Protein AF-A0A7S0P319-F1 (afdb_monomer)

Foldseek 3Di:
DDDDDPDPPPPDPQFDKKKKWFKAQAAPQQPQPDQLPPPPDQACCSRRRPRIHGLPDMDIDSDQQWKDFDRQFGQKMAIDPQKKKKFAQEPGRDHDIDIGRTIDGQQPHPSGPGDHCHGSRTTIMGMDGHDDDDPPDPPPDPPDDPD

Nearest PDB structures (foldseek):
  3hzb-assembly2_D  TM=8.201E-01  e=1.086E-02  Flavobacterium johnsoniae UW101
  5ht8-assembly1_A  TM=6.427E-01  e=1.465E-02  Clostridium beijerinckii NCIMB 8052
  3snz-assembly1_A-2  TM=7.783E-01  e=2.365E-02  Clostridium beijerinckii NCIMB 8052
  4ni3-assembly1_A  TM=6.631E-01  e=3.596E-02  Fusarium graminearum
  1hdf-assembly1_A  TM=7.357E-01  e=4.054E-02  Physarum polycephalum

Solvent-accessible surface area (backbone atoms only — not comparable to full-atom values): 8659 Å² total; per-residue (Å²): 138,87,85,84,76,83,78,84,70,70,78,75,74,76,78,71,69,22,42,36,38,40,26,16,70,45,58,83,76,38,51,56,84,60,77,52,80,61,95,73,71,73,47,20,51,79,59,30,37,84,66,18,42,44,58,82,51,76,48,76,28,88,44,65,83,49,57,41,78,53,58,58,57,31,18,32,40,46,43,38,90,65,15,25,40,36,37,7,52,24,65,76,65,33,76,62,73,50,80,36,80,45,32,41,60,28,44,56,49,90,86,42,86,63,90,47,83,28,58,46,31,42,27,8,34,28,30,29,67,49,79,75,77,76,76,80,76,74,76,80,66,92,79,79,73,83,132

Organism: NCBI:txid127549

Mean predicted aligned error: 11.21 Å

pLDDT: mean 78.13, std 17.76, range [37.62, 98.0]

Secondary structure (DSSP, 8-state):
-PPP------PPPPPPPEEEEEEES--TTS-TTS--SSTT---HHHHH-TT-EEEEEEEEES-TT--EEPPSS-SEEEE-TTEEEEEESSGGG-SSEEEESS-EE-S--TT--S----TT---EEEEEEPPPPPPPPPPPPTT----

Radius of gyration: 20.06 Å; Cα contacts (8 Å, |Δi|>4): 309; chains: 1; bounding box: 45×52×67 Å

Sequence (147 aa):
RWSPFASDQAPAPPPPACFARGYESVGCNCVPASECSPWGSSRGGECCGDDGGYCGSEWVSMDASAWIETCTELDFIRVSPGCGVEVATESSGRGETFTYGSSVLVCGYDCESRPTPGCDSVRSLRLFPLLPPPPPRPPFAPGQAPA

Structure (mmCIF, N/CA/C/O backbone):
data_AF-A0A7S0P319-F1
#
_entry.id   AF-A0A7S0P319-F1
#
loop_
_atom_site.group_PDB
_atom_site.id
_atom_site.type_symbol
_atom_site.label_atom_id
_atom_site.label_alt_id
_atom_site.label_comp_id
_atom_site.label_asym_id
_atom_site.label_entity_id
_atom_site.label_seq_id
_atom_site.pdbx_PDB_ins_code
_atom_site.Cartn_x
_atom_site.Cartn_y
_atom_site.Cartn_z
_atom_site.occupancy
_atom_site.B_iso_or_equiv
_atom_site.auth_seq_id
_atom_site.auth_comp_id
_atom_site.auth_asym_id
_atom_site.auth_atom_id
_atom_site.pdbx_PDB_model_num
ATOM 1 N N . ARG A 1 1 ? 25.170 -13.265 50.187 1.00 40.62 1 ARG A N 1
ATOM 2 C CA . ARG A 1 1 ? 24.401 -13.880 49.079 1.00 40.62 1 ARG A CA 1
ATOM 3 C C . ARG A 1 1 ? 24.324 -12.831 47.984 1.00 40.62 1 ARG A C 1
ATOM 5 O O . ARG A 1 1 ? 23.703 -11.809 48.220 1.00 40.62 1 ARG A O 1
ATOM 12 N N . TRP A 1 2 ? 25.055 -13.024 46.891 1.00 37.62 2 TRP A N 1
ATOM 13 C CA . TRP A 1 2 ? 25.118 -12.085 45.770 1.00 37.62 2 TRP A CA 1
ATOM 14 C C . TRP A 1 2 ? 24.268 -12.666 44.638 1.00 37.62 2 TRP A C 1
ATOM 16 O O . TRP A 1 2 ? 24.519 -13.795 44.224 1.00 37.62 2 TRP A O 1
ATOM 26 N N . SER A 1 3 ? 23.247 -11.933 44.201 1.00 39.41 3 SER A N 1
ATOM 27 C CA . SER A 1 3 ? 22.460 -12.251 43.004 1.00 39.41 3 SER A CA 1
ATOM 28 C C . SER A 1 3 ? 23.056 -11.477 41.832 1.00 39.41 3 SER A C 1
ATOM 30 O O . SER A 1 3 ? 23.195 -10.260 41.970 1.00 39.41 3 SER A O 1
ATOM 32 N N . PRO A 1 4 ? 23.414 -12.109 40.704 1.00 52.66 4 PRO A N 1
ATOM 33 C CA . PRO A 1 4 ? 23.917 -11.364 39.569 1.00 52.66 4 PRO A CA 1
ATOM 34 C C . PRO A 1 4 ? 22.837 -11.227 38.476 1.00 52.66 4 PRO A C 1
ATOM 36 O O . PRO A 1 4 ? 22.076 -12.154 38.214 1.00 52.66 4 PRO A O 1
ATOM 39 N N . PHE A 1 5 ? 22.825 -10.047 37.852 1.00 44.00 5 PHE A N 1
ATOM 40 C CA . PHE A 1 5 ? 22.162 -9.685 36.592 1.00 44.00 5 PHE A CA 1
ATOM 41 C C . PHE A 1 5 ? 20.628 -9.565 36.597 1.00 44.00 5 PHE A C 1
ATOM 43 O O . PHE A 1 5 ? 19.902 -10.444 36.143 1.00 44.00 5 PHE A O 1
ATOM 50 N N . ALA A 1 6 ? 20.139 -8.383 36.983 1.00 47.19 6 ALA A N 1
ATOM 51 C CA . ALA A 1 6 ? 19.046 -7.782 36.226 1.00 47.19 6 ALA A CA 1
ATOM 52 C C . ALA A 1 6 ? 19.648 -7.334 34.887 1.00 47.19 6 ALA A C 1
ATOM 54 O O . ALA A 1 6 ? 20.546 -6.492 34.866 1.00 47.19 6 ALA A O 1
ATOM 55 N N . SER A 1 7 ? 19.243 -7.962 33.786 1.00 51.22 7 SER A N 1
ATOM 56 C CA . SER A 1 7 ? 19.581 -7.477 32.454 1.00 51.22 7 SER A CA 1
ATOM 57 C C . SER A 1 7 ? 18.941 -6.104 32.276 1.00 51.22 7 SER A C 1
ATOM 59 O O . SER A 1 7 ? 17.720 -5.992 32.199 1.00 51.22 7 SER A O 1
ATOM 61 N N . ASP A 1 8 ? 19.784 -5.076 32.230 1.00 50.25 8 ASP A N 1
ATOM 62 C CA . ASP A 1 8 ? 19.505 -3.766 31.646 1.00 50.25 8 ASP A CA 1
ATOM 63 C C . ASP A 1 8 ? 19.128 -3.979 30.171 1.00 50.25 8 ASP A C 1
ATOM 65 O O . ASP A 1 8 ? 19.952 -3.900 29.257 1.00 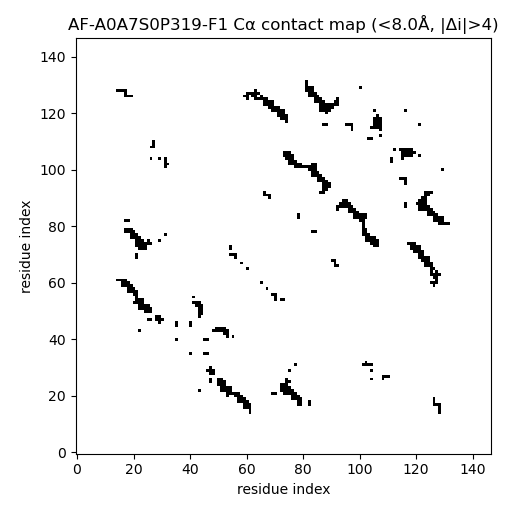50.25 8 ASP A O 1
ATOM 69 N N . GLN A 1 9 ? 17.883 -4.377 29.923 1.00 48.03 9 GLN A N 1
ATOM 70 C CA . GLN A 1 9 ? 17.343 -4.405 28.580 1.00 48.03 9 GLN A CA 1
ATOM 71 C C . GLN A 1 9 ? 17.011 -2.953 28.253 1.00 48.03 9 GLN A C 1
ATOM 73 O O . GLN A 1 9 ? 16.033 -2.403 28.762 1.00 48.03 9 GLN A O 1
ATOM 78 N N . ALA A 1 10 ? 17.880 -2.317 27.460 1.00 46.50 10 ALA A N 1
ATOM 79 C CA . ALA A 1 10 ? 17.620 -0.997 26.903 1.00 46.50 10 ALA A CA 1
ATOM 80 C C . ALA A 1 10 ? 16.177 -0.962 26.364 1.00 46.50 10 ALA A C 1
ATOM 82 O O . ALA A 1 10 ? 15.743 -1.965 25.778 1.00 46.50 10 ALA A O 1
ATOM 83 N N . PRO A 1 11 ? 15.425 0.139 26.566 1.00 46.78 11 PRO A N 1
ATOM 84 C CA . PRO A 1 11 ? 14.086 0.267 26.010 1.00 46.78 11 PRO A CA 1
ATOM 85 C C . PRO A 1 11 ? 14.130 -0.132 24.540 1.00 46.78 11 PRO A C 1
ATOM 87 O O . PRO A 1 11 ? 15.018 0.323 23.812 1.00 46.78 11 PRO A O 1
ATOM 90 N N . ALA A 1 12 ? 13.225 -1.021 24.121 1.00 47.69 12 ALA A N 1
ATOM 91 C CA . ALA A 1 12 ? 13.128 -1.379 22.716 1.00 47.69 12 ALA A CA 1
ATOM 92 C C . ALA A 1 12 ? 13.046 -0.071 21.910 1.00 47.69 12 ALA A C 1
ATOM 94 O O . ALA A 1 12 ? 12.294 0.825 22.317 1.00 47.69 12 ALA A O 1
ATOM 95 N N . PRO A 1 13 ? 13.840 0.085 20.832 1.00 52.59 13 PRO A N 1
ATOM 96 C CA . PRO A 1 13 ? 13.734 1.271 20.001 1.00 52.59 13 PRO A CA 1
ATOM 97 C C . PRO A 1 13 ? 12.265 1.437 19.594 1.00 52.59 13 PRO A C 1
ATOM 99 O O . PRO A 1 13 ? 11.587 0.424 19.376 1.00 52.59 13 PRO A O 1
ATOM 102 N N . PRO A 1 14 ? 11.750 2.678 19.536 1.00 55.78 14 PRO A N 1
ATOM 103 C CA . PRO A 1 14 ? 10.388 2.899 19.081 1.00 55.78 14 PRO A CA 1
ATOM 104 C C . PRO A 1 14 ? 10.210 2.194 17.730 1.00 55.78 14 PRO A C 1
ATOM 106 O O . PRO A 1 14 ? 11.155 2.185 16.930 1.00 55.78 14 PRO A O 1
ATOM 109 N N . PRO A 1 15 ? 9.051 1.557 17.488 1.00 58.62 15 PRO A N 1
ATOM 110 C CA . PRO A 1 15 ? 8.812 0.885 16.223 1.00 58.62 15 PRO A CA 1
ATOM 111 C C . PRO A 1 15 ? 9.093 1.868 15.078 1.00 58.62 15 PRO A C 1
ATOM 113 O O . PRO A 1 15 ? 8.722 3.042 15.186 1.00 58.62 15 PRO A O 1
ATOM 116 N N . PRO A 1 16 ? 9.793 1.432 14.014 1.00 68.25 16 PRO A N 1
ATOM 117 C CA . PRO A 1 16 ? 10.088 2.313 12.898 1.00 68.25 16 PRO A CA 1
ATOM 118 C C . PRO A 1 16 ? 8.769 2.832 12.323 1.00 68.25 16 PRO A C 1
ATOM 120 O O . PRO A 1 16 ? 7.818 2.067 12.157 1.00 68.25 16 PRO A O 1
ATOM 123 N N . ALA A 1 17 ? 8.706 4.137 12.049 1.00 83.69 17 ALA A N 1
ATOM 124 C CA . ALA A 1 17 ? 7.566 4.708 11.350 1.00 83.69 17 ALA A CA 1
ATOM 125 C C . ALA A 1 17 ? 7.425 4.017 9.989 1.00 83.69 17 ALA A C 1
ATOM 127 O O . ALA A 1 17 ? 8.421 3.795 9.294 1.00 83.69 17 ALA A O 1
ATOM 128 N N . CYS A 1 18 ? 6.193 3.674 9.626 1.00 89.44 18 CYS A N 1
ATOM 129 C CA . CYS A 1 18 ? 5.895 3.104 8.324 1.00 89.44 18 CYS A CA 1
ATOM 130 C C . CYS A 1 18 ? 5.407 4.187 7.380 1.00 89.44 18 CYS A C 1
ATOM 132 O O . CYS A 1 18 ? 4.605 5.038 7.768 1.00 89.44 18 CYS A O 1
ATOM 134 N N . PHE A 1 19 ? 5.878 4.122 6.140 1.00 89.06 19 PHE A N 1
ATOM 135 C CA . PHE A 1 19 ? 5.579 5.102 5.109 1.00 89.06 19 PHE A CA 1
ATOM 136 C C . PHE A 1 19 ? 4.916 4.418 3.918 1.00 89.06 19 PHE A C 1
ATOM 138 O O . PHE A 1 19 ? 5.267 3.287 3.563 1.00 89.06 19 PHE A O 1
ATOM 145 N N . ALA A 1 20 ? 3.989 5.120 3.274 1.00 90.69 20 ALA A N 1
ATOM 146 C CA . ALA A 1 20 ? 3.436 4.708 1.997 1.00 90.69 20 ALA A CA 1
ATOM 147 C C . ALA A 1 20 ? 3.179 5.886 1.058 1.00 90.69 20 ALA A C 1
ATOM 149 O O . ALA A 1 20 ? 2.934 7.007 1.500 1.00 90.69 20 ALA A O 1
ATOM 150 N N . ARG A 1 21 ? 3.211 5.610 -0.247 1.00 88.94 21 ARG A N 1
ATOM 151 C CA . ARG A 1 21 ? 2.854 6.560 -1.310 1.00 88.94 21 ARG A CA 1
ATOM 152 C C . ARG A 1 21 ? 1.865 5.937 -2.275 1.00 88.94 21 ARG A C 1
ATOM 154 O O . ARG A 1 21 ? 1.986 4.755 -2.599 1.00 88.94 21 ARG A O 1
ATOM 161 N N . GLY A 1 22 ? 0.929 6.756 -2.732 1.00 89.12 22 GLY A N 1
ATOM 162 C CA . GLY A 1 22 ? -0.092 6.381 -3.697 1.00 89.12 22 GLY A CA 1
ATOM 163 C C . GLY A 1 22 ? 0.235 6.854 -5.102 1.00 89.12 22 GLY A C 1
ATOM 164 O O . GLY A 1 22 ? 0.731 7.971 -5.283 1.00 89.12 22 GLY A O 1
ATOM 165 N N . TYR A 1 23 ? -0.068 6.012 -6.082 1.00 87.50 23 TYR A N 1
ATOM 166 C CA . TYR A 1 23 ? 0.063 6.336 -7.494 1.00 87.50 23 TYR A CA 1
ATOM 167 C C . TYR A 1 23 ? -1.219 5.970 -8.246 1.00 87.50 23 TYR A C 1
ATOM 169 O O . TYR A 1 23 ? -1.866 4.970 -7.924 1.00 87.50 23 TYR A O 1
ATOM 177 N N . GLU A 1 24 ? -1.548 6.793 -9.234 1.00 87.56 24 GLU A N 1
ATOM 178 C CA . GLU A 1 24 ? -2.745 6.723 -10.078 1.00 87.56 24 GLU A CA 1
ATOM 179 C C . GLU A 1 24 ? -2.366 6.438 -11.533 1.00 87.56 24 GLU A C 1
ATOM 181 O O . GLU A 1 24 ? -1.257 6.777 -11.957 1.00 87.56 24 GLU A O 1
ATOM 186 N N . SER A 1 25 ? -3.284 5.859 -12.306 1.00 85.44 25 SER A N 1
ATOM 187 C CA . SER A 1 25 ? -3.117 5.541 -13.733 1.00 85.44 25 SER A CA 1
ATOM 188 C C . SER A 1 25 ? -1.938 4.611 -14.058 1.00 85.44 25 SER A C 1
ATOM 190 O O . SER A 1 25 ? -1.482 4.553 -15.194 1.00 85.44 25 SER A O 1
ATOM 192 N N . VAL A 1 26 ? -1.417 3.853 -13.092 1.00 83.94 26 VAL A N 1
ATOM 193 C CA . VAL A 1 26 ? -0.260 2.972 -13.332 1.00 83.94 26 VAL A CA 1
ATOM 194 C C . VAL A 1 26 ? -0.690 1.578 -13.768 1.00 83.94 26 VAL A C 1
ATOM 196 O O . VAL A 1 26 ? -1.747 1.110 -13.364 1.00 83.94 26 VAL A O 1
ATOM 199 N N . GLY A 1 27 ? 0.157 0.882 -14.531 1.00 83.56 27 GLY A N 1
ATOM 200 C CA . GLY A 1 27 ? -0.069 -0.497 -14.969 1.00 83.56 27 GLY A CA 1
ATOM 201 C C . GLY A 1 27 ? 1.021 -1.465 -14.503 1.00 83.56 27 GLY A C 1
ATOM 202 O O . GLY A 1 27 ? 1.775 -1.208 -13.565 1.00 83.56 27 GLY A O 1
ATOM 203 N N . CYS A 1 28 ? 1.160 -2.586 -15.216 1.00 86.12 28 CYS A N 1
ATOM 204 C CA . CYS A 1 28 ? 2.185 -3.604 -14.938 1.00 86.12 28 CYS A CA 1
ATOM 205 C C . CYS A 1 28 ? 3.639 -3.138 -15.122 1.00 86.12 28 CYS A C 1
ATOM 207 O O . CYS A 1 28 ? 4.572 -3.870 -14.795 1.00 86.12 28 CYS A O 1
ATOM 209 N N . ASN A 1 29 ? 3.843 -1.934 -15.648 1.00 80.06 29 ASN A N 1
ATOM 210 C CA . ASN A 1 29 ? 5.136 -1.264 -15.692 1.00 80.06 29 ASN A CA 1
ATOM 211 C C . ASN A 1 29 ? 5.595 -0.801 -14.291 1.00 80.06 29 ASN A C 1
ATOM 213 O O . ASN A 1 29 ? 6.802 -0.708 -14.053 1.00 80.06 29 ASN A O 1
ATOM 217 N N . CYS A 1 30 ? 4.672 -0.575 -13.346 1.00 80.50 30 CYS A N 1
ATOM 218 C CA . CYS A 1 30 ? 5.023 -0.259 -11.968 1.00 80.50 30 CYS A CA 1
ATOM 219 C C . CYS A 1 30 ? 5.256 -1.534 -11.152 1.00 80.50 30 CYS A C 1
ATOM 221 O O . CYS A 1 30 ? 4.334 -2.160 -10.635 1.00 80.50 30 CYS A O 1
ATOM 223 N N . VAL A 1 31 ? 6.524 -1.932 -11.045 1.00 80.69 31 VAL A N 1
ATOM 224 C CA . VAL A 1 31 ? 6.924 -3.182 -10.389 1.00 80.69 31 VAL A CA 1
ATOM 225 C C . VAL A 1 31 ? 6.894 -3.019 -8.861 1.00 80.69 31 VAL A C 1
ATOM 227 O O . VAL A 1 31 ? 7.704 -2.265 -8.321 1.00 80.69 31 VAL A O 1
ATOM 230 N N . PRO A 1 32 ? 6.062 -3.771 -8.112 1.00 79.50 32 PRO A N 1
ATOM 231 C CA . PRO A 1 32 ? 5.997 -3.637 -6.653 1.00 79.50 32 PRO A CA 1
ATOM 232 C C . PRO A 1 32 ? 7.317 -3.943 -5.930 1.00 79.50 32 PRO A C 1
ATOM 234 O O . PRO A 1 32 ? 7.587 -3.395 -4.862 1.00 79.50 32 PRO A O 1
ATOM 237 N N . ALA A 1 33 ? 8.140 -4.809 -6.526 1.00 74.38 33 ALA A N 1
ATOM 238 C CA . ALA A 1 33 ? 9.441 -5.214 -6.002 1.00 74.38 33 ALA A CA 1
ATOM 239 C C . ALA A 1 33 ? 10.590 -4.254 -6.356 1.00 74.38 33 ALA A C 1
ATOM 241 O O . ALA A 1 33 ? 11.676 -4.401 -5.798 1.00 74.38 33 ALA A O 1
ATOM 242 N N . SER A 1 34 ? 10.401 -3.300 -7.279 1.00 71.19 34 SER A N 1
ATOM 243 C CA . SER A 1 34 ? 11.454 -2.327 -7.571 1.00 71.19 34 SER A CA 1
ATOM 244 C C . SER A 1 34 ? 11.599 -1.386 -6.383 1.00 71.19 34 SER A C 1
ATOM 246 O O . SER A 1 34 ? 10.607 -0.894 -5.849 1.00 71.19 34 SER A O 1
ATOM 248 N N . GLU A 1 35 ? 12.823 -1.115 -5.947 1.00 60.59 35 GLU A N 1
ATOM 249 C CA . GLU A 1 35 ? 13.067 -0.030 -5.005 1.00 60.59 35 GLU A CA 1
ATOM 250 C C . GLU A 1 35 ? 13.146 1.268 -5.807 1.00 60.59 35 GLU A C 1
ATOM 252 O O . GLU A 1 35 ? 14.099 1.481 -6.555 1.00 60.59 35 GLU A O 1
ATOM 257 N N . CYS A 1 36 ? 12.148 2.145 -5.669 1.00 63.66 36 CYS A N 1
ATOM 258 C CA . CYS A 1 36 ? 12.323 3.540 -6.057 1.00 63.66 36 CYS A CA 1
ATOM 259 C C . CYS A 1 36 ? 13.412 4.133 -5.173 1.00 63.66 36 CYS A C 1
ATOM 261 O O . CYS A 1 36 ? 13.148 4.521 -4.033 1.00 63.66 36 CYS A O 1
ATOM 263 N N . SER A 1 37 ? 14.645 4.122 -5.662 1.00 53.19 37 SER A N 1
ATOM 264 C CA . SER A 1 37 ? 15.786 4.664 -4.947 1.00 53.19 37 SER A CA 1
ATOM 265 C C . SER A 1 37 ? 16.062 6.086 -5.444 1.00 53.19 37 SER A C 1
ATOM 267 O O . SER A 1 37 ? 16.314 6.257 -6.636 1.00 53.19 37 SER A O 1
ATOM 269 N N . PRO A 1 38 ? 16.054 7.104 -4.563 1.00 55.19 38 PRO A N 1
ATOM 270 C CA . PRO A 1 38 ? 15.733 7.043 -3.138 1.00 55.19 38 PRO A CA 1
ATOM 271 C C . PRO A 1 38 ? 14.218 7.042 -2.881 1.00 55.19 38 PRO A C 1
ATOM 273 O O . PRO A 1 38 ? 13.428 7.515 -3.701 1.00 55.19 38 PRO A O 1
ATOM 276 N N . TRP A 1 39 ? 13.844 6.644 -1.660 1.00 56.88 39 TRP A N 1
ATOM 277 C CA . TRP A 1 39 ? 12.542 6.845 -1.001 1.00 56.88 39 TRP A CA 1
ATOM 278 C C . TRP A 1 39 ? 12.126 8.336 -0.881 1.00 56.88 39 TRP A C 1
ATOM 280 O O . TRP A 1 39 ? 11.475 8.749 0.069 1.00 56.88 39 TRP A O 1
ATOM 290 N N . GLY A 1 40 ? 12.504 9.186 -1.837 1.00 47.72 40 GLY A N 1
ATOM 291 C CA . GLY A 1 40 ? 12.349 10.638 -1.852 1.00 47.72 40 GLY A CA 1
ATOM 292 C C . GLY A 1 40 ? 11.807 11.199 -3.166 1.00 47.72 40 GLY A C 1
ATOM 293 O O . GLY A 1 40 ? 11.483 12.380 -3.202 1.00 47.72 40 GLY A O 1
ATOM 294 N N . SER A 1 41 ? 11.654 10.390 -4.224 1.00 55.50 41 SER A N 1
ATOM 295 C CA . SER A 1 41 ? 10.974 10.875 -5.428 1.00 55.50 41 SER A CA 1
ATOM 296 C C . SER A 1 41 ? 9.466 10.660 -5.341 1.00 55.50 41 SER A C 1
ATOM 298 O O . SER A 1 41 ? 8.974 9.531 -5.295 1.00 55.50 41 SER A O 1
ATOM 300 N N . SER A 1 42 ? 8.728 11.764 -5.295 1.00 58.03 42 SER A N 1
ATOM 301 C CA . SER A 1 42 ? 7.275 11.816 -5.471 1.00 58.03 42 SER A CA 1
ATOM 302 C C . SER A 1 42 ? 6.884 11.938 -6.947 1.00 58.03 42 SER A C 1
ATOM 304 O O . SER A 1 42 ? 5.738 12.237 -7.257 1.00 58.03 42 SER A O 1
ATOM 306 N N . ARG A 1 43 ? 7.817 11.756 -7.890 1.00 59.84 43 ARG A N 1
ATOM 307 C CA . ARG A 1 43 ? 7.503 11.796 -9.321 1.00 59.84 43 ARG A CA 1
ATOM 308 C C . ARG A 1 43 ? 7.069 10.410 -9.785 1.00 59.84 43 ARG A C 1
ATOM 310 O O . ARG A 1 43 ? 7.849 9.466 -9.694 1.00 59.84 43 ARG A O 1
ATOM 317 N N . GLY A 1 44 ? 5.845 10.310 -10.309 1.00 58.31 44 GLY A N 1
ATOM 318 C CA . GLY A 1 44 ? 5.310 9.086 -10.922 1.00 58.31 44 GLY A CA 1
ATOM 319 C C . GLY A 1 44 ? 6.268 8.494 -11.961 1.00 58.31 44 GLY A C 1
ATOM 320 O O . GLY A 1 44 ? 6.646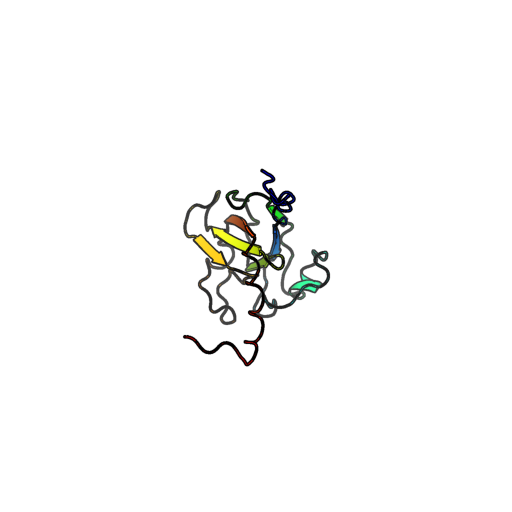 7.334 -11.827 1.00 58.31 44 GLY A O 1
ATOM 321 N N . GLY A 1 45 ? 6.816 9.348 -12.839 1.00 61.56 45 GLY A N 1
ATOM 322 C CA . GLY A 1 45 ? 7.842 9.028 -13.845 1.00 61.56 45 GLY A CA 1
ATOM 323 C C . GLY A 1 45 ? 9.025 8.193 -13.350 1.00 61.56 45 GLY A C 1
ATOM 324 O O . GLY A 1 45 ? 9.436 7.231 -13.993 1.00 61.56 45 GLY A O 1
ATOM 325 N N . GLU A 1 46 ? 9.567 8.528 -12.178 1.00 68.62 46 GLU A N 1
ATOM 326 C CA . GLU A 1 46 ? 10.763 7.871 -11.631 1.00 68.62 46 GLU A CA 1
ATOM 327 C C . GLU A 1 46 ? 10.441 6.542 -10.927 1.00 68.62 46 GLU A C 1
ATOM 329 O O . GLU A 1 46 ? 11.338 5.734 -10.695 1.00 68.62 46 GLU A O 1
ATOM 334 N N . CYS A 1 47 ? 9.167 6.301 -10.601 1.00 69.69 47 CYS A N 1
ATOM 335 C CA . CYS A 1 47 ? 8.727 5.149 -9.817 1.00 69.69 47 CYS A CA 1
ATOM 336 C C . CYS A 1 47 ? 7.892 4.124 -10.581 1.00 69.69 47 CYS A C 1
AT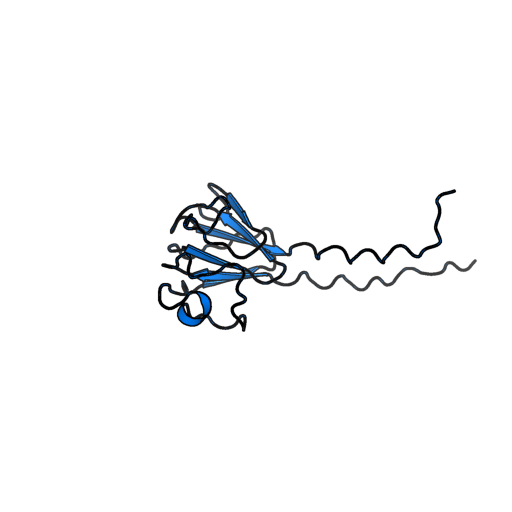OM 338 O O . CYS A 1 47 ? 8.004 2.923 -10.326 1.00 69.69 47 CYS A O 1
ATOM 340 N N . CYS A 1 48 ? 7.042 4.610 -11.475 1.00 72.25 48 CYS A N 1
ATOM 341 C CA . CYS A 1 48 ? 6.045 3.854 -12.216 1.00 72.25 48 CYS A CA 1
ATOM 342 C C . CYS A 1 48 ? 6.016 4.248 -13.707 1.00 72.25 48 CYS A C 1
ATOM 344 O O . CYS A 1 48 ? 5.063 3.901 -14.397 1.00 72.25 48 CYS A O 1
ATOM 346 N N . GLY A 1 49 ? 7.038 4.957 -14.209 1.00 65.69 49 GLY A N 1
ATOM 347 C CA . GLY A 1 49 ? 7.061 5.486 -15.577 1.00 65.69 49 GLY A CA 1
ATOM 348 C C . GLY A 1 49 ? 6.122 6.680 -15.776 1.00 65.69 49 GLY A C 1
ATOM 349 O O . GLY A 1 49 ? 5.479 7.144 -14.837 1.00 65.69 49 GLY A O 1
ATOM 350 N N . ASP A 1 50 ? 6.060 7.205 -17.001 1.00 65.12 50 ASP A N 1
ATOM 351 C CA . ASP A 1 50 ? 5.213 8.362 -17.349 1.00 65.12 50 ASP A CA 1
ATOM 352 C C . ASP A 1 50 ? 3.717 8.019 -17.415 1.00 65.12 50 ASP A C 1
ATOM 354 O O . ASP A 1 50 ? 2.880 8.911 -17.529 1.00 65.12 50 ASP A O 1
ATOM 358 N N . ASP A 1 51 ? 3.388 6.727 -17.347 1.00 59.66 51 ASP A N 1
ATOM 359 C CA . ASP A 1 51 ? 2.026 6.221 -17.488 1.00 59.66 51 ASP A CA 1
ATOM 360 C C . ASP A 1 51 ? 1.142 6.570 -16.279 1.00 59.66 51 ASP A C 1
ATOM 362 O O . ASP A 1 51 ? -0.074 6.585 -16.422 1.00 59.66 51 ASP A O 1
ATOM 366 N N . GLY A 1 52 ? 1.724 6.921 -15.121 1.00 63.19 52 GLY A N 1
ATOM 367 C CA . GLY A 1 52 ? 0.954 7.265 -13.927 1.00 63.19 52 GLY A CA 1
ATOM 368 C C . GLY A 1 52 ? 1.538 8.363 -13.041 1.00 63.19 52 GLY A C 1
ATOM 369 O O . GLY A 1 52 ? 2.730 8.688 -13.072 1.00 63.19 52 GLY A O 1
ATOM 370 N N . GLY A 1 53 ? 0.655 8.959 -12.242 1.00 72.38 53 GLY A N 1
ATOM 371 C CA . GLY A 1 53 ? 0.920 10.117 -11.395 1.00 72.38 53 GLY A CA 1
ATOM 372 C C . GLY A 1 53 ? 1.105 9.739 -9.931 1.00 72.38 53 GLY A C 1
ATOM 373 O O . GLY A 1 53 ? 0.569 8.751 -9.445 1.00 72.38 53 GLY A O 1
ATOM 374 N N . TYR A 1 54 ? 1.875 10.537 -9.195 1.00 78.62 54 TYR A N 1
ATOM 375 C CA . TYR A 1 54 ? 1.797 10.511 -7.737 1.00 78.62 54 TYR A CA 1
ATOM 376 C C . TYR A 1 54 ? 0.506 11.204 -7.326 1.00 78.62 54 TYR A C 1
ATOM 378 O O . TYR A 1 54 ? 0.331 12.380 -7.646 1.00 78.62 54 TYR A O 1
ATOM 386 N N . CYS A 1 55 ? -0.344 10.523 -6.559 1.00 79.69 55 CYS A N 1
ATOM 387 C CA . CYS A 1 55 ? -1.662 11.047 -6.186 1.00 79.69 55 CYS A CA 1
ATOM 388 C C . CYS A 1 55 ? -1.603 12.179 -5.128 1.00 79.69 55 CYS A C 1
ATOM 390 O O . CYS A 1 55 ? -2.575 12.484 -4.436 1.00 79.69 55 CYS A O 1
ATOM 392 N N . GLY A 1 56 ? -0.424 12.774 -4.918 1.00 70.88 56 GLY A N 1
ATOM 393 C CA . GLY A 1 56 ? -0.204 13.901 -4.014 1.00 70.88 56 GLY A CA 1
ATOM 394 C C . GLY A 1 56 ? 0.010 13.532 -2.545 1.00 70.88 56 GLY A C 1
ATOM 395 O O . GLY A 1 56 ? 0.435 14.394 -1.775 1.00 70.88 56 GLY A O 1
ATOM 396 N N . SER A 1 57 ? -0.226 12.278 -2.150 1.00 73.56 57 SER A N 1
ATOM 397 C CA . SER A 1 57 ? -0.274 11.876 -0.738 1.00 73.56 57 SER A CA 1
ATOM 398 C C . SER A 1 57 ? 0.845 10.910 -0.335 1.00 73.56 57 SER A C 1
ATOM 400 O O . SER A 1 57 ? 1.001 9.826 -0.901 1.00 73.56 57 SER A O 1
ATOM 402 N N . GLU A 1 58 ? 1.599 11.310 0.692 1.00 85.88 58 GLU A N 1
ATOM 403 C CA . GLU A 1 58 ? 2.517 10.456 1.440 1.00 85.88 58 GLU A CA 1
ATOM 404 C C . GLU A 1 58 ? 1.907 10.237 2.820 1.00 85.88 58 GLU A C 1
ATOM 406 O O . GLU A 1 58 ? 1.580 11.191 3.531 1.00 85.88 58 GLU A O 1
ATOM 411 N N . TRP A 1 59 ? 1.740 8.975 3.187 1.00 89.62 59 TRP A N 1
ATOM 412 C CA . TRP A 1 59 ? 1.158 8.584 4.459 1.00 89.62 59 TRP A CA 1
ATOM 413 C C . TRP A 1 59 ? 2.244 8.056 5.374 1.00 89.62 59 TRP A C 1
ATOM 415 O O . TRP A 1 59 ? 3.074 7.243 4.968 1.00 89.62 59 TRP A O 1
ATOM 425 N N . VAL A 1 60 ? 2.206 8.499 6.625 1.00 88.75 60 VAL A N 1
ATOM 426 C CA . VAL A 1 60 ? 3.110 8.051 7.680 1.00 88.75 60 VAL A CA 1
ATOM 427 C C . VAL A 1 60 ? 2.263 7.543 8.829 1.00 88.75 60 VAL A C 1
ATOM 429 O O . VAL A 1 60 ? 1.348 8.239 9.267 1.00 88.75 60 VAL A O 1
ATOM 432 N N . SER A 1 61 ? 2.578 6.354 9.336 1.00 86.31 61 SER A N 1
ATOM 433 C CA . SER A 1 61 ? 1.969 5.853 10.563 1.00 86.31 61 SER A CA 1
ATOM 434 C C . SER A 1 61 ? 3.012 5.461 11.599 1.00 86.31 61 SER A C 1
ATOM 436 O O . SER A 1 61 ? 3.996 4.780 11.303 1.00 86.31 61 SER A O 1
ATOM 438 N N . MET A 1 62 ? 2.745 5.876 12.835 1.00 82.94 62 MET A N 1
ATOM 439 C CA . MET A 1 62 ? 3.387 5.374 14.053 1.00 82.94 62 MET A CA 1
ATOM 440 C C . MET A 1 62 ? 2.429 4.495 14.876 1.00 82.94 62 MET A C 1
ATOM 442 O O . MET A 1 62 ? 2.843 3.910 15.873 1.00 82.94 62 MET A O 1
ATOM 446 N N . ASP A 1 63 ? 1.161 4.398 14.461 1.00 85.31 63 ASP A N 1
ATOM 447 C CA . ASP A 1 63 ? 0.123 3.590 15.096 1.00 85.31 63 ASP A CA 1
ATOM 448 C C . ASP A 1 63 ? -0.451 2.596 14.079 1.00 85.31 63 ASP A C 1
ATOM 450 O O . ASP A 1 63 ? -1.180 2.958 13.154 1.00 85.31 63 ASP A O 1
ATOM 454 N N . ALA A 1 64 ? -0.150 1.313 14.278 1.00 86.38 64 ALA A N 1
ATOM 455 C CA . ALA A 1 64 ? -0.618 0.223 13.424 1.00 86.38 64 ALA A CA 1
ATOM 456 C C . ALA A 1 64 ? -2.153 0.050 13.411 1.00 86.38 64 ALA A C 1
ATOM 458 O O . ALA A 1 64 ? -2.680 -0.718 12.604 1.00 86.38 64 ALA A O 1
ATOM 459 N N . SER A 1 65 ? -2.880 0.735 14.298 1.00 87.94 65 SER A N 1
ATOM 460 C CA . SER A 1 65 ? -4.345 0.703 14.376 1.00 87.94 65 SER A CA 1
ATOM 461 C C . SER A 1 65 ? -5.015 1.901 13.701 1.00 87.94 65 SER A C 1
ATOM 463 O O . SER A 1 65 ? -6.227 1.868 13.488 1.00 87.94 65 SER A O 1
ATOM 465 N N . ALA A 1 66 ? -4.256 2.948 13.369 1.00 92.88 66 ALA A N 1
ATOM 466 C CA . ALA A 1 66 ? -4.799 4.177 12.809 1.00 92.88 66 ALA A CA 1
ATOM 467 C C . ALA A 1 66 ? -5.070 4.035 11.305 1.00 92.88 66 ALA A C 1
ATOM 469 O O . ALA A 1 66 ? -4.167 3.738 10.521 1.00 92.88 66 ALA A O 1
ATOM 470 N N . TRP A 1 67 ? -6.318 4.292 10.913 1.00 95.88 67 TRP A N 1
ATOM 471 C CA . TRP A 1 67 ? -6.721 4.407 9.515 1.00 95.88 67 TRP A CA 1
ATOM 472 C C . TRP A 1 67 ? -6.514 5.831 9.009 1.00 95.88 67 TRP A C 1
ATOM 474 O O . TRP A 1 67 ? -6.809 6.804 9.705 1.00 95.88 67 TRP A O 1
ATOM 484 N N . ILE A 1 68 ? -6.024 5.936 7.782 1.00 95.25 68 ILE A N 1
ATOM 485 C CA . ILE A 1 68 ? -5.687 7.174 7.092 1.00 95.25 68 ILE A CA 1
ATOM 486 C C . ILE A 1 68 ? -6.461 7.185 5.777 1.00 95.25 68 ILE A C 1
ATOM 488 O O . ILE A 1 68 ? -6.424 6.209 5.032 1.00 95.25 68 ILE A O 1
ATOM 492 N N . GLU A 1 69 ? -7.174 8.271 5.493 1.00 95.31 69 GLU A N 1
ATOM 493 C CA . GLU A 1 69 ? -7.903 8.416 4.232 1.00 95.31 69 GLU A CA 1
ATOM 494 C C . GLU A 1 69 ? -6.925 8.591 3.062 1.00 95.31 69 GLU A C 1
ATOM 496 O O . GLU A 1 69 ? -5.893 9.267 3.174 1.00 95.31 69 GLU A O 1
ATOM 501 N N . THR A 1 70 ? -7.246 7.961 1.936 1.00 93.38 70 THR A N 1
ATOM 502 C CA . THR A 1 70 ? -6.400 7.964 0.742 1.00 93.38 70 THR A CA 1
ATOM 503 C C . THR A 1 70 ? -6.904 8.938 -0.316 1.00 93.38 70 THR A C 1
ATOM 505 O O . THR A 1 70 ? -8.024 9.442 -0.263 1.00 93.38 70 THR A O 1
ATOM 508 N N . CYS A 1 71 ? -6.071 9.170 -1.327 1.00 87.56 71 CYS A N 1
ATOM 509 C CA . CYS A 1 71 ? -6.538 9.656 -2.618 1.00 87.56 71 CYS A CA 1
ATOM 510 C C . CYS A 1 71 ? -7.504 8.623 -3.238 1.00 87.56 71 CYS A C 1
ATOM 512 O O . CYS A 1 71 ? -7.412 7.425 -2.946 1.00 87.56 71 CYS A O 1
ATOM 514 N N . THR A 1 72 ? -8.469 9.083 -4.038 1.00 86.19 72 THR A N 1
ATOM 515 C CA . THR A 1 72 ? -9.548 8.231 -4.567 1.00 86.19 72 THR A CA 1
ATOM 516 C C . THR A 1 72 ? -9.183 7.468 -5.836 1.00 86.19 72 THR A C 1
ATOM 518 O O . THR A 1 72 ? -9.912 6.548 -6.189 1.00 86.19 72 THR A O 1
ATOM 521 N N . GLU A 1 73 ? -8.073 7.827 -6.483 1.00 89.19 73 GLU A N 1
ATOM 522 C CA . GLU A 1 73 ? -7.656 7.341 -7.808 1.00 89.19 73 GLU A CA 1
ATOM 523 C C . GLU A 1 73 ? -6.474 6.353 -7.708 1.00 89.19 73 GLU A C 1
ATOM 525 O O . GLU A 1 73 ? -5.474 6.443 -8.412 1.00 89.19 73 GLU A O 1
ATOM 530 N N . LEU A 1 74 ? -6.502 5.472 -6.702 1.00 90.69 74 LEU A N 1
ATOM 531 C CA . LEU A 1 74 ? -5.375 4.589 -6.399 1.00 90.69 74 LEU A CA 1
ATOM 532 C C . LEU A 1 74 ? -5.319 3.356 -7.300 1.00 90.69 74 LEU A C 1
ATOM 534 O O . LEU A 1 74 ? -6.217 2.516 -7.248 1.00 90.69 74 LEU A O 1
ATOM 538 N N . ASP A 1 75 ? -4.164 3.174 -7.943 1.00 90.19 75 ASP A N 1
ATOM 539 C CA . ASP A 1 75 ? -3.813 1.972 -8.709 1.00 90.19 75 ASP A CA 1
ATOM 540 C C . ASP A 1 75 ? -2.596 1.232 -8.144 1.00 90.19 75 ASP A C 1
ATOM 542 O O . ASP A 1 75 ? -2.476 0.012 -8.299 1.00 90.19 75 ASP A O 1
ATOM 546 N N . PHE A 1 76 ? -1.709 1.932 -7.431 1.00 90.25 76 PHE A N 1
ATOM 547 C CA . PHE A 1 76 ? -0.535 1.342 -6.789 1.00 90.25 76 PHE A CA 1
ATOM 548 C C . PHE A 1 76 ? -0.198 2.006 -5.462 1.00 90.25 76 PHE A C 1
ATOM 550 O O . PHE A 1 76 ? -0.264 3.227 -5.308 1.00 90.25 76 PHE A O 1
ATOM 557 N N . ILE A 1 77 ? 0.228 1.181 -4.508 1.00 91.44 77 ILE A N 1
ATOM 558 C CA . ILE A 1 77 ? 0.684 1.618 -3.194 1.00 91.44 77 ILE A CA 1
ATOM 559 C C . ILE A 1 77 ? 2.107 1.123 -2.993 1.00 91.44 77 ILE A C 1
ATOM 561 O O . ILE A 1 77 ? 2.373 -0.081 -2.952 1.00 91.44 77 ILE A O 1
ATOM 565 N N . ARG A 1 78 ? 3.026 2.069 -2.818 1.00 89.25 78 ARG A N 1
ATOM 566 C CA . ARG A 1 78 ? 4.412 1.798 -2.448 1.00 89.25 78 ARG A CA 1
ATOM 567 C C . ARG A 1 78 ? 4.551 1.834 -0.940 1.00 89.25 78 ARG A C 1
ATOM 569 O O . ARG A 1 78 ? 4.193 2.840 -0.341 1.00 89.25 78 ARG A O 1
ATOM 576 N N . VAL A 1 79 ? 5.108 0.783 -0.344 1.00 89.50 79 VAL A N 1
ATOM 577 C CA . VAL A 1 79 ? 5.250 0.649 1.117 1.00 89.50 79 VAL A CA 1
ATOM 578 C C . VAL A 1 79 ? 6.723 0.575 1.502 1.00 89.50 79 VAL A C 1
ATOM 580 O O . VAL A 1 79 ? 7.527 -0.019 0.776 1.00 89.50 79 V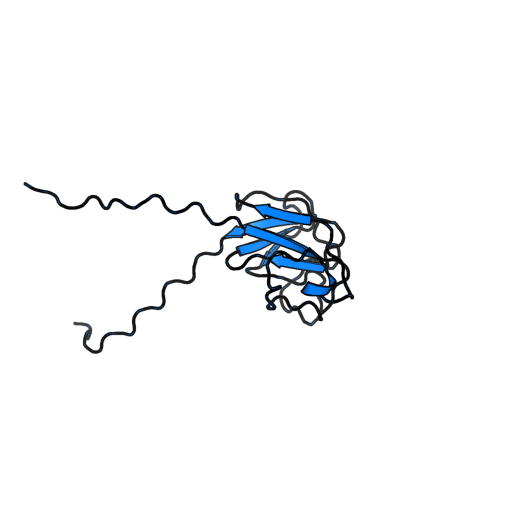AL A O 1
ATOM 583 N N . SER A 1 80 ? 7.104 1.214 2.611 1.00 86.19 80 SER A N 1
ATOM 584 C CA . SER A 1 80 ? 8.496 1.228 3.071 1.00 86.19 80 SER A CA 1
ATOM 585 C C . SER A 1 80 ? 8.998 -0.174 3.413 1.00 86.19 80 SER A C 1
ATOM 587 O O . SER A 1 80 ? 8.233 -0.974 3.957 1.00 86.19 80 SER A O 1
ATOM 589 N N . PRO A 1 81 ? 10.278 -0.495 3.132 1.00 84.56 81 PRO A N 1
ATOM 590 C CA . PRO A 1 81 ? 10.857 -1.778 3.505 1.00 84.56 81 PRO A CA 1
ATOM 591 C C . PRO A 1 81 ? 10.620 -2.099 4.984 1.00 84.56 81 PRO A C 1
ATOM 593 O O . PRO A 1 81 ? 10.806 -1.246 5.850 1.00 84.56 81 PRO A O 1
ATOM 596 N N . GLY A 1 82 ? 10.201 -3.333 5.267 1.00 86.00 82 GLY A N 1
ATOM 597 C CA . GLY A 1 82 ? 9.868 -3.768 6.625 1.00 86.00 82 GLY A CA 1
ATOM 598 C C . GLY A 1 82 ? 8.484 -3.335 7.118 1.00 86.00 82 GLY A C 1
ATOM 599 O O . GLY A 1 82 ? 8.173 -3.583 8.278 1.00 86.00 82 GLY A O 1
ATOM 600 N N . CYS A 1 83 ? 7.646 -2.739 6.268 1.00 90.56 83 CYS A N 1
ATOM 601 C CA . CYS A 1 83 ? 6.264 -2.395 6.589 1.00 90.56 83 CYS A CA 1
ATOM 602 C C . CYS A 1 83 ? 5.270 -3.126 5.686 1.00 90.56 83 CYS A C 1
ATOM 604 O O . CYS A 1 83 ? 5.563 -3.465 4.539 1.00 90.56 83 CYS A O 1
ATOM 606 N N . GLY A 1 84 ? 4.081 -3.356 6.230 1.00 93.75 84 GLY A N 1
ATOM 607 C CA . GLY A 1 84 ? 2.903 -3.785 5.497 1.00 93.75 84 GLY A CA 1
ATOM 608 C C . GLY A 1 84 ? 1.859 -2.676 5.441 1.00 93.75 84 GLY A C 1
ATOM 609 O O . GLY A 1 84 ? 1.943 -1.667 6.151 1.00 93.75 84 GLY A O 1
ATOM 610 N N . VAL A 1 85 ? 0.868 -2.886 4.585 1.00 96.06 85 VAL A N 1
ATOM 611 C CA . VAL A 1 85 ? -0.303 -2.027 4.440 1.00 96.06 85 VAL A CA 1
ATOM 612 C C . VAL A 1 85 ? -1.558 -2.882 4.462 1.00 96.06 85 VAL A C 1
ATOM 614 O O . VAL A 1 85 ? -1.598 -3.971 3.892 1.00 96.06 85 VAL A O 1
ATOM 617 N N . GLU A 1 86 ? -2.591 -2.388 5.122 1.00 97.69 86 GLU A N 1
ATOM 618 C CA . GLU A 1 86 ? -3.948 -2.877 4.934 1.00 97.69 86 GLU A CA 1
ATOM 619 C C . GLU A 1 86 ? -4.778 -1.750 4.343 1.00 97.69 86 GLU A C 1
ATOM 621 O O . GLU A 1 86 ? -4.673 -0.607 4.784 1.00 97.69 86 GLU A O 1
ATOM 626 N N . VAL A 1 87 ? -5.564 -2.073 3.325 1.00 97.44 87 VAL A N 1
ATOM 627 C CA . VAL A 1 87 ? -6.429 -1.129 2.618 1.00 97.44 87 VAL A CA 1
ATOM 628 C C . VAL A 1 87 ? -7.880 -1.508 2.825 1.00 97.44 87 VAL A C 1
ATOM 630 O O . VAL A 1 87 ? -8.190 -2.683 3.021 1.00 97.44 87 VAL A O 1
ATOM 633 N N . ALA A 1 88 ? -8.753 -0.514 2.753 1.00 97.75 88 ALA A N 1
ATOM 634 C CA . ALA A 1 88 ? -10.187 -0.670 2.886 1.00 97.75 88 ALA A CA 1
ATOM 635 C C . ALA A 1 88 ? -10.922 0.087 1.775 1.00 97.75 88 ALA A C 1
ATOM 637 O O . ALA A 1 88 ? -10.483 1.164 1.344 1.00 97.75 88 ALA A O 1
ATOM 638 N N . THR A 1 89 ? -12.043 -0.474 1.318 1.00 97.50 89 THR A N 1
ATOM 639 C CA . THR A 1 89 ? -12.862 0.112 0.243 1.00 97.50 89 THR A CA 1
ATOM 640 C C . THR A 1 89 ? -13.766 1.255 0.708 1.00 97.50 89 THR A C 1
ATOM 642 O O . THR A 1 89 ? -14.381 1.935 -0.111 1.00 97.50 89 THR A O 1
ATOM 645 N N . GLU A 1 90 ? -13.841 1.509 2.016 1.00 97.44 90 GLU A N 1
ATOM 646 C CA . GLU A 1 90 ? -14.521 2.663 2.601 1.00 97.44 90 GLU A CA 1
ATOM 647 C C . GLU A 1 90 ? -13.628 3.404 3.609 1.00 97.44 90 GLU A C 1
ATOM 649 O O . GLU A 1 90 ? -12.549 2.950 4.001 1.00 97.44 90 GLU A O 1
ATOM 654 N N . SER A 1 91 ? -14.091 4.577 4.043 1.00 96.25 91 SER A N 1
ATOM 655 C CA . SER A 1 91 ? -13.412 5.398 5.044 1.00 96.25 91 SER A CA 1
ATOM 656 C C . SER A 1 91 ? -13.279 4.705 6.396 1.00 96.25 91 SER A C 1
ATOM 658 O O . SER A 1 91 ? -14.168 3.967 6.839 1.00 96.25 91 SER A O 1
ATOM 660 N N . SER A 1 92 ? -12.196 5.036 7.098 1.00 95.38 92 SER A N 1
ATOM 661 C CA . SER A 1 92 ? -11.900 4.564 8.455 1.00 95.38 92 SER A CA 1
ATOM 662 C C . SER A 1 92 ? -11.906 3.034 8.613 1.00 95.38 92 SER A C 1
ATOM 664 O O . SER A 1 92 ? -12.376 2.522 9.631 1.00 95.38 92 SER A O 1
ATOM 666 N N . GLY A 1 93 ? -11.417 2.301 7.610 1.00 95.69 93 GLY A N 1
ATOM 667 C CA . GLY A 1 93 ? -11.253 0.847 7.680 1.00 95.69 93 GLY A CA 1
ATOM 668 C C . GLY A 1 93 ? -12.518 0.020 7.485 1.00 95.69 93 GLY A C 1
ATOM 669 O O . GLY A 1 93 ? -12.554 -1.136 7.902 1.00 95.69 93 GLY A O 1
ATOM 670 N N . ARG A 1 94 ? -13.579 0.610 6.930 1.00 96.69 94 ARG A N 1
ATOM 671 C CA . ARG A 1 94 ? -14.842 -0.090 6.655 1.00 96.69 94 ARG A CA 1
ATOM 672 C C . ARG A 1 94 ? -14.858 -0.705 5.251 1.00 96.69 94 ARG A C 1
ATOM 674 O O . ARG A 1 94 ? -14.005 -0.409 4.421 1.00 96.69 94 ARG A O 1
ATOM 681 N N . GLY A 1 95 ? -15.873 -1.521 4.980 1.00 96.88 95 GLY A N 1
ATOM 682 C CA . GLY A 1 95 ? -16.013 -2.228 3.710 1.00 96.88 95 GLY A CA 1
ATOM 683 C C . GLY A 1 95 ? -15.149 -3.485 3.655 1.00 96.88 95 GLY A C 1
ATOM 684 O O . GLY A 1 95 ? -14.895 -4.119 4.682 1.00 96.88 95 GLY A O 1
ATOM 685 N N . GLU A 1 96 ? -14.724 -3.859 2.452 1.00 98.00 96 GLU A N 1
ATOM 686 C CA . GLU A 1 96 ? -13.794 -4.970 2.259 1.00 98.00 96 GLU A CA 1
ATOM 687 C C . GLU A 1 96 ? -12.372 -4.520 2.582 1.00 98.00 96 GLU A C 1
ATOM 689 O O . GLU A 1 96 ? -11.977 -3.405 2.229 1.00 98.00 96 GLU A O 1
ATOM 694 N N . THR A 1 97 ? -11.599 -5.390 3.239 1.00 97.94 97 THR A N 1
ATOM 695 C CA . THR A 1 97 ? -10.199 -5.111 3.566 1.00 97.94 97 THR A CA 1
ATOM 696 C C . THR A 1 97 ? -9.242 -6.122 2.954 1.00 97.94 97 THR A C 1
ATOM 698 O O . THR A 1 97 ? -9.552 -7.305 2.797 1.00 97.94 97 THR A O 1
ATOM 701 N N . PHE A 1 98 ? -8.052 -5.634 2.604 1.00 97.81 98 PHE A N 1
ATOM 702 C CA . PHE A 1 98 ? -6.996 -6.420 1.973 1.00 97.81 98 PHE A CA 1
ATOM 703 C C . PHE A 1 98 ? -5.654 -6.082 2.619 1.00 97.81 98 PHE A C 1
ATOM 705 O O . PHE A 1 98 ? -5.300 -4.911 2.748 1.00 97.81 98 PHE A O 1
ATOM 712 N N . THR A 1 99 ? -4.896 -7.102 3.021 1.00 97.19 99 THR A N 1
ATOM 713 C CA . THR A 1 99 ? -3.614 -6.935 3.719 1.00 97.19 99 THR A CA 1
ATOM 714 C C . THR A 1 99 ? -2.448 -7.375 2.845 1.00 97.19 99 THR A C 1
ATOM 716 O O . THR A 1 99 ? -2.438 -8.481 2.303 1.00 97.19 99 THR A O 1
ATOM 719 N N . TYR A 1 100 ? -1.415 -6.538 2.785 1.00 96.06 100 TYR A N 1
ATOM 720 C CA . TYR A 1 100 ? -0.211 -6.768 2.000 1.00 96.06 100 TYR A CA 1
ATOM 721 C C . TYR A 1 100 ? 1.039 -6.542 2.853 1.00 96.06 100 TYR A C 1
ATOM 723 O O . TYR A 1 100 ? 1.160 -5.552 3.568 1.00 96.06 100 TYR A O 1
ATOM 731 N N . GLY A 1 101 ? 2.004 -7.458 2.759 1.00 93.62 101 GLY A N 1
ATOM 732 C CA . GLY A 1 101 ? 3.312 -7.333 3.419 1.00 93.62 101 GLY A CA 1
ATOM 733 C C . GLY A 1 101 ? 4.352 -6.552 2.607 1.00 93.62 101 GLY A C 1
ATOM 734 O O . GLY A 1 101 ? 5.540 -6.644 2.889 1.00 93.62 101 GLY A O 1
ATOM 735 N N . SER A 1 102 ? 3.940 -5.878 1.537 1.00 91.69 102 SER A N 1
ATOM 736 C CA . SER A 1 102 ? 4.815 -5.133 0.632 1.00 91.69 102 SER A CA 1
ATOM 737 C C . SER A 1 102 ? 3.979 -4.216 -0.262 1.00 91.69 102 SER A C 1
ATOM 739 O O . SER A 1 102 ? 2.748 -4.246 -0.202 1.00 91.69 102 SER A O 1
ATOM 741 N N . SER A 1 103 ? 4.645 -3.434 -1.116 1.00 91.56 103 SER A N 1
ATOM 742 C CA . SER A 1 103 ? 3.997 -2.670 -2.185 1.00 91.56 103 SER A CA 1
ATOM 743 C C . SER A 1 103 ? 3.057 -3.540 -3.031 1.00 91.56 103 SER A C 1
ATOM 745 O O . SER A 1 103 ? 3.274 -4.750 -3.188 1.00 91.56 103 SER A O 1
ATOM 747 N N . VAL A 1 104 ? 2.022 -2.929 -3.602 1.00 93.25 104 VAL A N 1
ATOM 748 C CA . VAL A 1 104 ? 0.938 -3.654 -4.278 1.00 93.25 104 VAL A CA 1
ATOM 749 C C . VAL A 1 104 ? 0.279 -2.821 -5.374 1.00 93.25 104 VAL A C 1
ATOM 751 O O . VAL A 1 104 ? 0.064 -1.623 -5.195 1.00 93.25 104 VAL A O 1
ATOM 754 N N . LEU A 1 105 ? -0.054 -3.471 -6.493 1.00 92.69 105 LEU A N 1
ATOM 755 C CA . LEU A 1 105 ? -0.979 -2.946 -7.501 1.00 92.69 105 LEU A CA 1
ATOM 756 C C . LEU A 1 105 ? -2.409 -3.278 -7.057 1.00 92.69 105 LEU A C 1
ATOM 758 O O . LEU A 1 105 ? -2.735 -4.444 -6.866 1.00 92.69 105 LEU A O 1
ATOM 762 N N . VAL A 1 106 ? -3.266 -2.279 -6.869 1.00 93.81 106 VAL A N 1
ATOM 763 C CA . VAL A 1 106 ? -4.620 -2.473 -6.314 1.00 93.81 106 VAL A CA 1
ATOM 764 C C . VAL A 1 106 ? -5.711 -2.569 -7.385 1.00 93.81 106 VAL A C 1
ATOM 766 O O . VAL A 1 106 ? -6.839 -2.929 -7.066 1.00 93.81 106 VAL A O 1
ATOM 769 N N . CYS A 1 107 ? -5.364 -2.327 -8.651 1.00 91.75 107 CYS A N 1
ATOM 770 C CA . CYS A 1 107 ? -6.287 -2.342 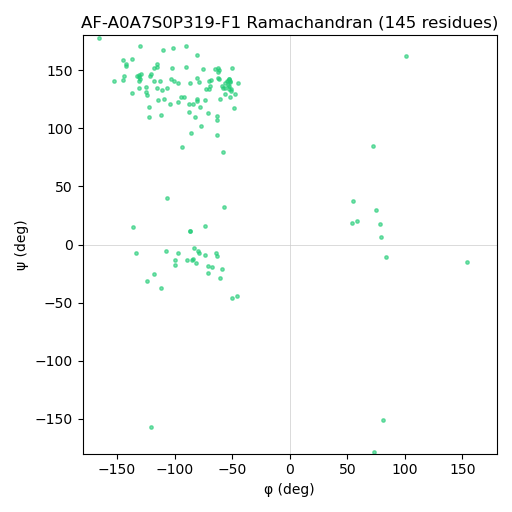-9.790 1.00 91.75 107 CYS A CA 1
ATOM 771 C C . CYS A 1 107 ? -6.560 -3.749 -10.374 1.00 91.75 107 CYS A C 1
ATOM 773 O O . CYS A 1 107 ? -7.402 -3.907 -11.252 1.00 91.75 107 CYS A O 1
ATOM 775 N N . GLY A 1 108 ? -5.912 -4.802 -9.858 1.00 85.31 108 GLY A N 1
ATOM 776 C CA . GLY A 1 108 ? -6.202 -6.189 -10.261 1.00 85.31 108 GLY A CA 1
ATOM 777 C C . GLY A 1 108 ? -5.652 -6.5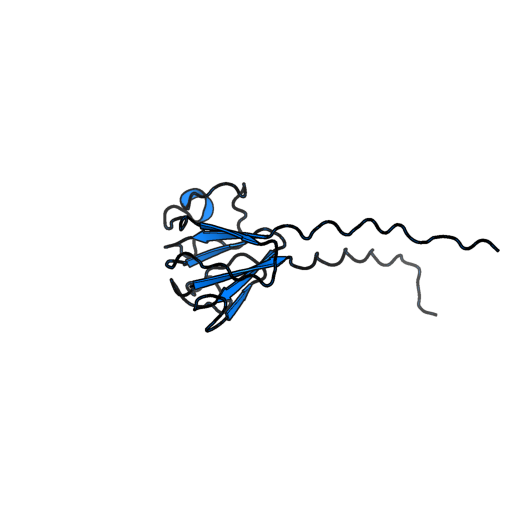83 -11.632 1.00 85.31 108 GLY A C 1
ATOM 778 O O . GLY A 1 108 ? -6.232 -7.421 -12.317 1.00 85.31 108 GLY A O 1
ATOM 779 N N . TYR A 1 109 ? -4.543 -5.971 -12.046 1.00 85.94 109 TYR A N 1
ATOM 780 C CA . TYR A 1 109 ? -3.827 -6.350 -13.262 1.00 85.94 109 TYR A CA 1
ATOM 781 C C . TYR A 1 109 ? -3.293 -7.789 -13.199 1.00 85.94 109 TYR A C 1
ATOM 783 O O . TYR A 1 109 ? -2.895 -8.246 -12.135 1.00 85.94 109 TYR A O 1
ATOM 791 N N . ASP A 1 110 ? -3.139 -8.455 -14.349 1.00 88.56 110 ASP A N 1
ATOM 792 C CA . ASP A 1 110 ? -2.636 -9.844 -14.438 1.00 88.56 110 ASP A CA 1
ATOM 793 C C . ASP A 1 110 ? -1.229 -10.054 -13.834 1.00 88.56 110 ASP A C 1
ATOM 795 O O . ASP A 1 110 ? -0.838 -11.172 -13.496 1.00 88.56 110 ASP A O 1
ATOM 799 N N . CYS A 1 111 ? -0.441 -8.983 -13.705 1.00 87.50 111 CYS A N 1
ATOM 800 C CA . CYS A 1 111 ? 0.871 -8.991 -13.053 1.00 87.50 111 CYS A CA 1
ATOM 801 C C . CYS A 1 111 ? 0.803 -8.946 -11.516 1.00 87.50 111 CYS A C 1
ATOM 803 O O . CY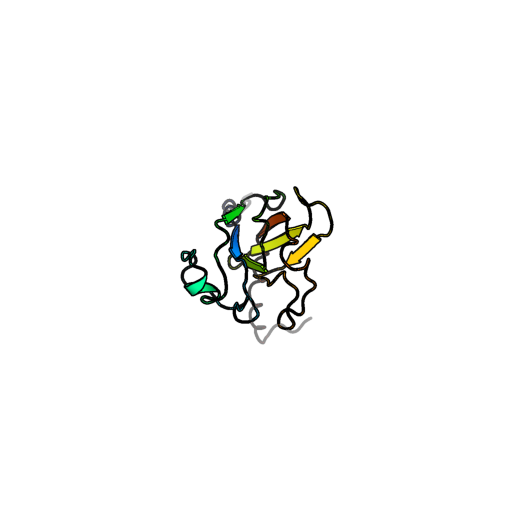S A 1 111 ? 1.838 -9.064 -10.855 1.00 87.50 111 CYS A O 1
ATOM 805 N N . GLU A 1 112 ? -0.390 -8.791 -10.946 1.00 91.88 112 GLU A N 1
ATOM 806 C CA . GLU A 1 112 ? -0.669 -8.927 -9.525 1.00 91.88 112 GLU A CA 1
ATOM 807 C C . GLU A 1 112 ? -1.541 -10.163 -9.302 1.00 91.88 112 GLU A C 1
ATOM 809 O O . GLU A 1 112 ? -2.700 -10.226 -9.690 1.00 91.88 112 GLU A O 1
ATOM 814 N N . SER A 1 113 ? -0.963 -11.173 -8.660 1.00 92.19 113 SER A N 1
ATOM 815 C CA . SER A 1 113 ? -1.662 -12.437 -8.392 1.00 92.19 113 SER A CA 1
ATOM 816 C C . SER A 1 113 ? -2.419 -12.428 -7.065 1.00 92.19 113 SER A C 1
ATOM 818 O O . SER A 1 113 ? -3.220 -13.329 -6.800 1.00 92.19 113 SER A O 1
ATOM 820 N N . ARG A 1 114 ? -2.147 -11.444 -6.199 1.00 94.50 114 ARG A N 1
ATOM 821 C CA . ARG A 1 114 ? -2.837 -11.289 -4.917 1.00 94.50 114 ARG A CA 1
ATOM 822 C C . ARG A 1 114 ? -4.249 -10.732 -5.149 1.00 94.50 114 ARG A C 1
ATOM 824 O O . ARG A 1 114 ? -4.445 -9.980 -6.095 1.00 94.50 114 ARG A O 1
ATOM 831 N N . PRO A 1 115 ? -5.227 -11.040 -4.276 1.00 96.00 115 PRO A N 1
ATOM 832 C CA . PRO A 1 115 ? -6.534 -10.390 -4.318 1.00 96.00 115 PRO A CA 1
ATOM 833 C C . PRO A 1 115 ? -6.399 -8.870 -4.206 1.00 96.00 115 PRO A C 1
ATOM 835 O O . PRO A 1 115 ? -5.610 -8.377 -3.395 1.00 96.00 115 PRO A O 1
ATOM 838 N N . THR A 1 116 ? -7.185 -8.139 -4.990 1.00 95.50 116 THR A N 1
ATOM 839 C CA . THR A 1 116 ? -7.135 -6.676 -5.057 1.00 95.50 116 THR A CA 1
ATOM 840 C C . THR A 1 116 ? -8.521 -6.062 -4.875 1.00 95.50 116 THR A C 1
ATOM 842 O O . THR A 1 116 ? -9.488 -6.643 -5.368 1.00 95.50 116 THR A O 1
ATOM 845 N N . PRO A 1 117 ? -8.628 -4.872 -4.259 1.00 95.50 117 PRO A N 1
ATOM 846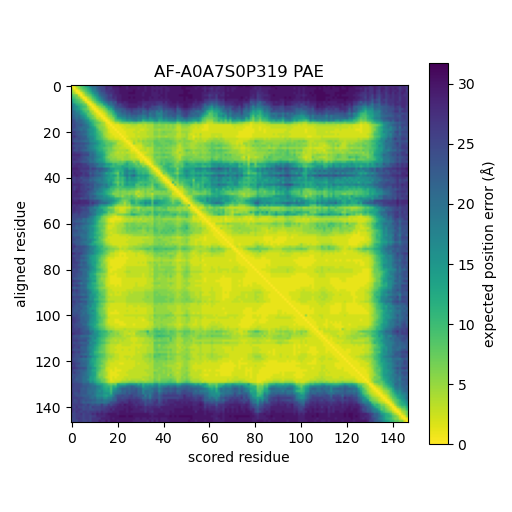 C CA . PRO A 1 117 ? -9.902 -4.165 -4.120 1.00 95.50 117 PRO A CA 1
ATOM 847 C C . PRO A 1 117 ? -10.471 -3.658 -5.456 1.00 95.50 117 PRO A C 1
ATOM 849 O O . PRO A 1 117 ? -11.663 -3.383 -5.530 1.00 95.50 117 PRO A O 1
ATOM 852 N N . GLY A 1 118 ? -9.644 -3.538 -6.501 1.00 93.56 118 GLY A N 1
ATOM 853 C CA . GLY A 1 118 ? -10.017 -2.950 -7.785 1.00 93.56 118 GLY A CA 1
ATOM 854 C C . GLY A 1 118 ? -9.525 -1.509 -7.923 1.00 93.56 118 GLY A C 1
ATOM 855 O O . GLY A 1 118 ? -9.162 -0.853 -6.942 1.00 93.56 118 GLY A O 1
ATOM 856 N N . CYS A 1 119 ? -9.487 -1.028 -9.164 1.00 91.25 119 CYS A N 1
ATOM 857 C CA . CYS A 1 119 ? -8.990 0.309 -9.495 1.00 91.25 119 CYS A CA 1
ATOM 858 C C . CYS A 1 119 ? -9.849 1.357 -8.788 1.00 91.25 119 CYS A C 1
ATOM 860 O O . CYS A 1 119 ? -11.060 1.156 -8.624 1.00 91.25 119 CYS A O 1
ATOM 862 N N . ASP A 1 120 ? -9.226 2.435 -8.318 1.00 92.06 120 ASP A N 1
ATOM 863 C CA . ASP A 1 120 ? -9.904 3.565 -7.669 1.00 92.06 120 ASP A CA 1
ATOM 864 C C . ASP A 1 120 ? -10.807 3.177 -6.485 1.00 92.06 120 ASP A C 1
ATOM 866 O O . ASP A 1 120 ? -11.699 3.935 -6.093 1.00 92.06 120 ASP A O 1
ATOM 870 N N . SER A 1 121 ? -10.619 1.984 -5.912 1.00 95.31 121 SER A N 1
ATOM 871 C CA . SER A 1 121 ? -11.541 1.415 -4.920 1.00 95.31 121 SER A CA 1
ATOM 872 C C . SER A 1 121 ? -11.057 1.606 -3.487 1.00 95.31 121 SER A C 1
ATOM 874 O O . SER A 1 121 ? -11.853 1.533 -2.556 1.00 95.31 121 SER A O 1
ATOM 876 N N . VAL A 1 122 ? -9.771 1.900 -3.287 1.00 96.06 122 VAL A N 1
ATOM 877 C CA . VAL A 1 122 ? -9.210 2.168 -1.958 1.00 96.06 122 VAL A CA 1
ATOM 878 C C . VAL A 1 122 ? -9.673 3.541 -1.457 1.00 96.06 122 VAL A C 1
ATOM 880 O O . VAL A 1 122 ? -9.654 4.534 -2.192 1.00 96.06 122 VAL A O 1
ATOM 883 N N . ARG A 1 123 ? -10.114 3.596 -0.196 1.00 96.38 123 ARG A N 1
ATOM 884 C CA . ARG A 1 123 ? -10.578 4.828 0.472 1.00 96.38 123 ARG A CA 1
ATOM 885 C C . ARG A 1 123 ? -9.832 5.126 1.757 1.00 96.38 123 ARG A C 1
ATOM 887 O O . ARG A 1 123 ? -9.637 6.289 2.097 1.00 96.38 123 ARG A O 1
ATOM 894 N N . SER A 1 124 ? -9.395 4.093 2.465 1.00 96.88 124 SER A N 1
ATOM 895 C CA . SER A 1 124 ? -8.526 4.265 3.619 1.00 96.88 124 SER A CA 1
ATOM 896 C C . SER A 1 124 ? -7.487 3.156 3.700 1.00 96.88 124 SER A C 1
ATOM 898 O O . SER A 1 124 ? -7.669 2.065 3.157 1.00 96.88 124 SER A O 1
ATOM 900 N N . LEU A 1 125 ? -6.372 3.450 4.360 1.00 96.94 125 LEU A N 1
ATOM 901 C CA . LEU A 1 125 ? -5.313 2.489 4.625 1.00 96.94 125 LEU A CA 1
ATOM 902 C C . LEU A 1 125 ? -4.787 2.612 6.048 1.00 96.94 125 LEU A C 1
ATOM 904 O O . LEU A 1 125 ? -4.915 3.658 6.682 1.00 96.94 125 LEU A O 1
ATOM 908 N N . ARG A 1 126 ? -4.144 1.559 6.536 1.00 96.19 126 ARG A N 1
ATOM 909 C CA . ARG A 1 126 ? -3.304 1.599 7.733 1.00 96.19 126 ARG A CA 1
ATOM 910 C C . ARG A 1 126 ? -1.966 0.939 7.452 1.00 96.19 126 ARG A C 1
ATOM 912 O O . ARG A 1 126 ? -1.886 -0.026 6.693 1.00 96.19 126 ARG A O 1
ATOM 919 N N . LEU A 1 127 ? -0.917 1.464 8.072 1.00 95.44 127 LEU A N 1
ATOM 920 C CA . LEU A 1 127 ? 0.451 0.980 7.908 1.00 95.44 127 LEU A CA 1
ATOM 921 C C . LEU A 1 127 ? 0.936 0.358 9.206 1.00 95.44 127 LEU A C 1
ATOM 923 O O . LEU A 1 127 ? 0.671 0.890 10.283 1.00 95.44 127 LEU A O 1
ATOM 927 N N . PHE A 1 128 ? 1.670 -0.743 9.103 1.00 92.62 128 PHE A N 1
ATOM 928 C CA . PHE A 1 128 ? 2.158 -1.469 10.269 1.00 92.62 128 PHE A CA 1
ATOM 929 C C . PHE A 1 128 ? 3.556 -2.045 10.027 1.00 92.62 128 PHE A C 1
ATOM 931 O O . PHE A 1 128 ? 3.862 -2.467 8.909 1.00 92.62 128 PHE A O 1
ATOM 938 N N . PRO A 1 129 ? 4.416 -2.090 11.059 1.00 90.12 129 PRO A N 1
ATOM 939 C CA . PRO A 1 129 ? 5.714 -2.732 10.948 1.00 90.12 129 PRO A CA 1
ATOM 940 C C . PRO A 1 129 ? 5.529 -4.244 10.821 1.00 90.12 129 PRO A C 1
ATOM 942 O O . PRO A 1 129 ? 4.748 -4.864 11.547 1.00 90.12 129 PRO A O 1
ATOM 945 N N . LEU A 1 130 ? 6.279 -4.852 9.911 1.00 87.44 130 LEU A N 1
ATOM 946 C CA . LEU A 1 130 ? 6.427 -6.297 9.851 1.00 87.44 130 LEU A CA 1
ATOM 947 C C . LEU A 1 130 ? 7.464 -6.714 10.889 1.00 87.44 130 LEU A C 1
ATOM 949 O O . LEU A 1 130 ? 8.455 -6.019 11.122 1.00 87.44 130 LEU A O 1
ATOM 953 N N . LEU A 1 131 ? 7.242 -7.865 11.521 1.00 75.00 131 LEU A N 1
ATOM 954 C CA . LEU A 1 131 ? 8.247 -8.447 12.401 1.00 75.00 131 LEU A CA 1
ATOM 955 C C . LEU A 1 131 ? 9.556 -8.624 11.611 1.00 75.00 131 LEU A C 1
ATOM 957 O O . LEU A 1 131 ? 9.504 -9.127 10.482 1.00 75.00 131 LEU A O 1
ATOM 961 N N . PRO A 1 132 ? 10.720 -8.248 12.177 1.00 61.81 132 PRO A N 1
ATOM 962 C CA . PRO A 1 132 ? 11.997 -8.562 11.560 1.00 61.81 132 PRO A CA 1
ATOM 963 C C . PRO A 1 132 ? 12.053 -10.064 11.262 1.00 61.81 132 PRO A C 1
ATOM 965 O O . PRO A 1 132 ? 11.599 -10.856 12.100 1.00 61.81 132 PRO A O 1
ATOM 968 N N . PRO A 1 133 ? 12.599 -10.486 10.107 1.00 53.25 133 PRO A N 1
ATOM 969 C CA . PRO A 1 133 ? 12.817 -11.902 9.872 1.00 53.25 133 PRO A CA 1
ATOM 970 C C . PRO A 1 133 ? 13.633 -12.465 11.044 1.00 53.25 133 PRO A C 1
ATOM 972 O O . PRO A 1 133 ? 14.562 -11.794 11.513 1.00 53.25 133 PRO A O 1
ATOM 975 N N . PRO A 1 134 ? 13.291 -13.661 11.563 1.00 51.12 134 PRO A N 1
ATOM 976 C CA . PRO A 1 134 ? 14.072 -14.265 12.629 1.00 51.12 134 PRO A CA 1
ATOM 977 C C . PRO A 1 134 ? 15.537 -14.330 12.178 1.00 51.12 134 PRO A C 1
ATOM 979 O O . PRO A 1 134 ? 15.789 -14.609 10.999 1.00 51.12 134 PRO A O 1
ATOM 982 N N . PRO A 1 135 ? 16.504 -14.063 13.075 1.00 57.44 135 PRO A N 1
ATOM 983 C CA . PRO A 1 135 ? 17.908 -14.133 12.707 1.00 57.44 135 PRO A CA 1
ATOM 984 C C . PRO A 1 135 ? 18.194 -15.504 12.078 1.00 57.44 135 PRO A C 1
ATOM 986 O O . PRO A 1 135 ? 17.614 -16.506 12.525 1.00 57.44 135 PRO A O 1
ATOM 989 N N . PRO A 1 136 ? 19.058 -15.576 11.046 1.00 61.06 136 PRO A N 1
ATOM 990 C CA . PRO A 1 136 ? 19.435 -16.853 10.470 1.00 61.06 136 PRO A CA 1
ATOM 991 C C . PRO A 1 136 ? 19.898 -17.765 11.603 1.00 61.06 136 PRO A C 1
ATOM 993 O O . PRO A 1 136 ? 20.743 -17.372 12.412 1.00 61.06 136 PRO A O 1
ATOM 996 N N . ARG A 1 137 ? 19.312 -18.966 11.700 1.00 59.94 137 ARG A N 1
ATOM 997 C CA . ARG A 1 137 ? 19.777 -19.946 12.684 1.00 59.94 137 ARG A CA 1
ATOM 998 C C . ARG A 1 137 ? 21.269 -20.153 12.418 1.00 59.94 137 ARG A C 1
ATOM 1000 O O . ARG A 1 137 ? 21.621 -20.375 11.255 1.00 59.94 137 ARG A O 1
ATOM 1007 N N . PRO A 1 138 ? 22.142 -20.071 13.437 1.00 69.88 138 PRO A N 1
ATOM 1008 C CA . PRO A 1 138 ? 23.538 -20.413 13.233 1.00 69.88 138 PRO A CA 1
ATOM 1009 C C . PRO A 1 138 ? 23.601 -21.826 12.637 1.00 69.88 138 PRO A C 1
ATOM 1011 O O . PRO A 1 138 ? 22.789 -22.677 13.024 1.00 69.88 138 PRO A O 1
ATOM 1014 N N . PRO A 1 139 ? 24.503 -22.089 11.674 1.00 70.81 139 PRO A N 1
ATOM 1015 C CA . PRO A 1 139 ? 24.698 -23.444 11.183 1.00 70.81 139 PRO A CA 1
ATOM 1016 C C . PRO A 1 139 ? 24.953 -24.351 12.387 1.00 70.81 139 PRO A C 1
ATOM 1018 O O . PRO A 1 139 ? 25.713 -23.983 13.285 1.00 70.81 139 PRO A O 1
ATOM 1021 N N . PHE A 1 140 ? 24.279 -25.504 12.431 1.00 59.59 140 PHE A N 1
ATOM 1022 C CA . PHE A 1 140 ? 24.515 -26.510 13.462 1.00 59.59 140 PHE A CA 1
ATOM 1023 C C . PHE A 1 140 ? 26.022 -26.742 13.572 1.00 59.59 140 PHE A C 1
ATOM 1025 O O . PHE A 1 140 ? 26.658 -27.159 12.602 1.00 59.59 140 PHE A O 1
ATOM 1032 N N . ALA A 1 141 ? 26.600 -26.445 14.737 1.00 59.16 141 ALA A N 1
ATOM 1033 C CA . ALA A 1 141 ? 27.969 -26.834 15.009 1.00 59.16 141 ALA A CA 1
ATOM 1034 C C . ALA A 1 141 ? 28.026 -28.371 14.925 1.00 59.16 141 ALA A C 1
ATOM 1036 O O . ALA A 1 141 ? 27.228 -29.036 15.598 1.00 59.16 141 AL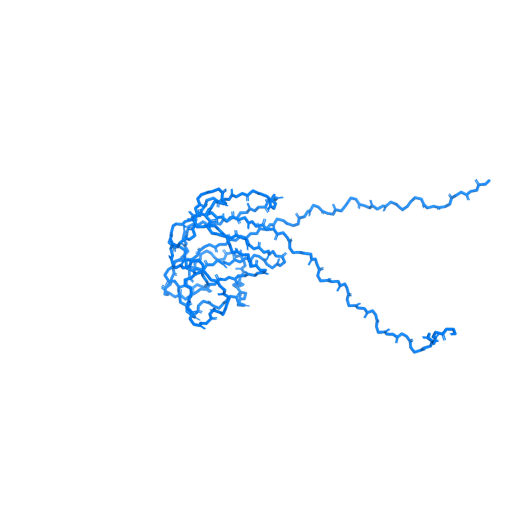A A O 1
ATOM 1037 N N . PRO A 1 142 ? 28.910 -28.961 14.101 1.00 46.16 142 PRO A N 1
ATOM 1038 C CA . PRO A 1 142 ? 29.066 -30.405 14.071 1.00 46.16 142 PRO A CA 1
ATOM 1039 C C . PRO A 1 142 ? 29.573 -30.852 15.448 1.00 46.16 142 PRO A C 1
ATOM 1041 O O . PRO A 1 142 ? 30.713 -30.576 15.810 1.00 46.16 142 PRO A O 1
ATOM 1044 N N . GLY A 1 143 ? 28.704 -31.484 16.244 1.00 56.66 143 GLY A N 1
ATOM 1045 C CA . GLY A 1 143 ? 29.078 -31.994 17.567 1.00 56.66 143 GLY A CA 1
ATOM 1046 C C . GLY A 1 143 ? 27.968 -32.130 18.611 1.00 56.66 143 GLY A C 1
ATOM 1047 O O . GLY A 1 143 ? 28.182 -32.833 19.591 1.00 56.66 143 GLY A O 1
ATOM 1048 N N . GLN A 1 144 ? 26.782 -31.535 18.435 1.00 50.34 144 GLN A N 1
ATOM 1049 C CA . GLN A 1 144 ? 25.650 -31.820 19.332 1.00 50.34 144 GLN A CA 1
ATOM 1050 C C . GLN A 1 144 ? 24.777 -32.937 18.758 1.00 50.34 144 GLN A C 1
ATOM 1052 O O . GLN A 1 144 ? 23.776 -32.689 18.089 1.00 50.34 144 GLN A O 1
ATOM 1057 N N . ALA A 1 145 ? 25.178 -34.181 19.020 1.00 41.09 145 ALA A N 1
ATOM 1058 C CA . ALA A 1 145 ? 24.246 -35.301 18.980 1.00 41.09 145 ALA A CA 1
ATOM 1059 C C . ALA A 1 145 ? 23.247 -35.168 20.151 1.00 41.09 145 ALA A C 1
ATOM 1061 O O . ALA A 1 145 ? 23.654 -34.742 21.238 1.00 41.09 145 ALA A O 1
ATOM 1062 N N . PRO A 1 146 ? 21.956 -35.499 19.963 1.00 50.19 146 PRO A N 1
ATOM 1063 C CA . PRO A 1 146 ? 21.045 -35.678 21.085 1.00 50.19 146 PRO A CA 1
ATOM 1064 C C . PRO A 1 146 ? 21.487 -36.882 21.933 1.00 50.19 146 PRO A C 1
ATOM 1066 O O . PRO A 1 146 ? 22.134 -37.798 21.425 1.00 50.19 146 PRO A O 1
ATOM 1069 N N . ALA A 1 147 ? 21.166 -36.801 23.225 1.00 49.25 147 ALA A N 1
ATOM 1070 C CA . ALA A 1 147 ? 21.485 -37.778 24.265 1.00 49.25 147 ALA A CA 1
ATOM 1071 C C . ALA A 1 147 ? 20.953 -39.190 23.980 1.00 49.25 147 ALA A C 1
ATOM 1073 O O . ALA A 1 147 ? 19.881 -39.301 23.340 1.00 49.25 147 ALA A O 1
#